Protein AF-A0A5S5CAS0-F1 (afdb_monomer_lite)

InterPro domains:
  IPR012440 Helical membrane plugin domain [PF07849] (99-134)

Structure (mmCIF, N/CA/C/O backbone):
data_AF-A0A5S5CAS0-F1
#
_entry.id   AF-A0A5S5CAS0-F1
#
loop_
_atom_site.group_PDB
_atom_site.id
_atom_site.type_symbol
_atom_site.label_atom_id
_atom_site.label_alt_id
_atom_site.label_comp_id
_atom_site.label_asym_id
_atom_site.label_entity_id
_atom_site.label_seq_id
_atom_site.pdbx_PDB_ins_code
_atom_site.Cartn_x
_atom_site.Cartn_y
_atom_site.Cartn_z
_atom_site.occupancy
_atom_site.B_iso_or_equiv
_atom_site.auth_seq_id
_atom_site.auth_comp_id
_atom_site.auth_asym_id
_atom_site.auth_atom_id
_atom_site.pdbx_PDB_model_num
ATOM 1 N N . MET A 1 1 ? -42.290 53.186 18.331 1.00 41.59 1 MET A N 1
ATOM 2 C CA . MET A 1 1 ? -41.674 52.342 17.288 1.00 41.59 1 MET A CA 1
ATOM 3 C C . MET A 1 1 ? -41.108 51.146 18.033 1.00 41.59 1 MET A C 1
ATOM 5 O O . MET A 1 1 ? -40.004 51.225 18.549 1.00 41.59 1 MET A O 1
ATOM 9 N N . SER A 1 2 ? -41.955 50.145 18.277 1.00 47.31 2 SER A N 1
ATOM 10 C CA . SER A 1 2 ? -41.742 49.141 19.326 1.00 47.31 2 SER A CA 1
ATOM 11 C C . SER A 1 2 ? -41.692 47.744 18.711 1.00 47.31 2 SER A C 1
ATOM 13 O O . SER A 1 2 ? -42.693 47.266 18.191 1.00 47.31 2 SER A O 1
ATOM 15 N N . THR A 1 3 ? -40.493 47.158 18.734 1.00 53.97 3 THR A N 1
ATOM 16 C CA . THR A 1 3 ? -40.186 45.721 18.886 1.00 53.97 3 THR A CA 1
ATOM 17 C C . THR A 1 3 ? -41.185 44.695 18.315 1.00 53.97 3 THR A C 1
ATOM 19 O O . THR A 1 3 ? -41.960 44.126 19.084 1.00 53.97 3 THR A O 1
ATOM 22 N N . PRO A 1 4 ? -41.114 44.358 17.012 1.00 50.78 4 PRO A N 1
ATOM 23 C CA . PRO A 1 4 ? -41.744 43.152 16.474 1.00 50.78 4 PRO A CA 1
ATOM 24 C C . PRO A 1 4 ? -40.846 41.892 16.536 1.00 50.78 4 PRO A C 1
ATOM 26 O O . PRO A 1 4 ? -41.363 40.782 16.481 1.00 50.78 4 PRO A O 1
ATOM 29 N N . GLU A 1 5 ? -39.522 42.017 16.705 1.00 48.53 5 GLU A N 1
ATOM 30 C CA . GLU A 1 5 ? -38.589 40.871 16.586 1.00 48.53 5 GLU A CA 1
ATOM 31 C C . GLU A 1 5 ? -38.553 39.921 17.803 1.00 48.53 5 GLU A C 1
ATOM 33 O O . GLU A 1 5 ? -38.302 38.723 17.656 1.00 48.53 5 GLU A O 1
ATOM 38 N N . ALA A 1 6 ? -38.837 40.410 19.015 1.00 50.81 6 ALA A N 1
ATOM 39 C CA . ALA A 1 6 ? -38.730 39.594 20.232 1.00 50.81 6 ALA A CA 1
ATOM 40 C C . ALA A 1 6 ? -39.901 38.605 20.422 1.00 50.81 6 ALA A C 1
ATOM 42 O O . ALA A 1 6 ? -39.723 37.560 21.044 1.00 50.81 6 ALA A O 1
ATOM 43 N N . VAL A 1 7 ? -41.082 38.901 19.866 1.00 51.47 7 VAL A N 1
ATOM 44 C CA . VAL A 1 7 ? -42.287 38.060 20.019 1.00 51.47 7 VAL A CA 1
ATOM 45 C C . VAL A 1 7 ? -42.278 36.895 19.019 1.00 51.47 7 VAL A C 1
ATOM 47 O O . VAL A 1 7 ? -42.555 35.759 19.394 1.00 51.47 7 VAL A O 1
ATOM 50 N N . GLN A 1 8 ? -41.822 37.136 17.783 1.00 49.22 8 GLN A N 1
ATOM 51 C CA . GLN A 1 8 ? -41.693 36.098 16.749 1.00 49.22 8 GLN A CA 1
ATOM 52 C C . GLN A 1 8 ? -40.675 35.008 17.112 1.00 49.22 8 GLN A C 1
ATOM 54 O O . GLN A 1 8 ? -40.885 33.835 16.817 1.00 49.22 8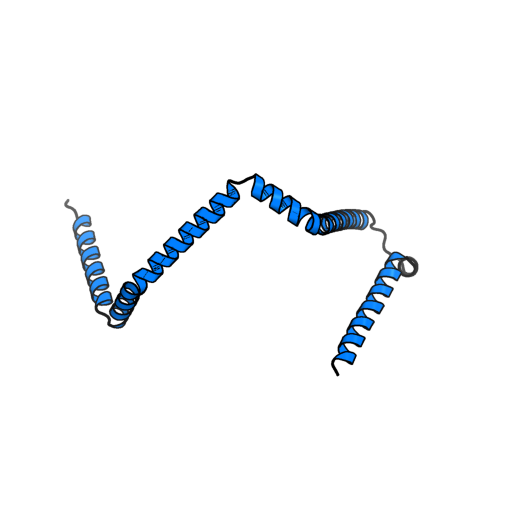 GLN A O 1
ATOM 59 N N . THR A 1 9 ? -39.591 35.361 17.804 1.00 52.03 9 THR A N 1
ATOM 60 C CA . THR A 1 9 ? -38.539 34.397 18.170 1.00 52.03 9 THR A CA 1
ATOM 61 C C . THR A 1 9 ? -38.987 33.441 19.292 1.00 52.03 9 THR A C 1
ATOM 63 O O . THR A 1 9 ? -38.601 32.268 19.302 1.00 52.03 9 THR A O 1
ATOM 66 N N . ALA A 1 10 ? -39.847 33.906 20.206 1.00 55.66 10 ALA A N 1
ATOM 67 C CA . ALA A 1 10 ? -40.402 33.105 21.301 1.00 55.66 10 ALA A CA 1
ATOM 68 C C . ALA A 1 10 ? -41.515 32.145 20.831 1.00 55.66 10 ALA A C 1
ATOM 70 O O . ALA A 1 10 ? -41.564 30.992 21.256 1.00 55.66 10 ALA A O 1
ATOM 71 N N . GLU A 1 11 ? -42.370 32.575 19.898 1.00 55.38 11 GLU A N 1
ATOM 72 C CA . GLU A 1 11 ? -43.421 31.719 19.324 1.00 55.38 11 GLU A CA 1
ATOM 73 C C . GLU A 1 11 ? -42.848 30.611 18.423 1.00 55.38 11 GLU A C 1
ATOM 75 O O . GLU A 1 11 ? -43.314 29.470 18.465 1.00 55.38 11 GLU A O 1
ATOM 80 N N . LEU A 1 12 ? -41.784 30.897 17.661 1.00 57.00 12 LEU A N 1
ATOM 81 C CA . LEU A 1 12 ? -41.098 29.905 16.821 1.00 57.00 12 LEU A CA 1
ATOM 82 C C . LEU A 1 12 ? -40.371 28.830 17.642 1.00 57.00 12 LEU A C 1
ATOM 84 O O . LEU A 1 12 ? -40.323 27.671 17.233 1.00 57.00 12 LEU A O 1
ATOM 88 N N . THR A 1 13 ? -39.811 29.189 18.799 1.00 60.66 13 THR A N 1
ATOM 89 C CA . THR A 1 13 ? -39.128 28.239 19.694 1.00 60.66 13 THR A CA 1
ATOM 90 C C . THR A 1 13 ? -40.115 27.370 20.467 1.00 60.66 13 THR A C 1
ATOM 92 O O . THR A 1 13 ? -39.915 26.157 20.526 1.00 60.66 13 THR A O 1
ATOM 95 N N . ALA A 1 14 ? -41.218 27.944 20.956 1.00 60.97 14 ALA A N 1
ATOM 96 C CA . ALA A 1 14 ? -42.297 27.191 21.595 1.00 60.97 14 ALA A CA 1
ATOM 97 C C . ALA A 1 14 ? -42.971 26.200 20.625 1.00 60.97 14 ALA A C 1
ATOM 99 O O . ALA A 1 14 ? -43.198 25.043 20.977 1.00 60.97 14 ALA A O 1
ATOM 100 N N . SER A 1 15 ? -43.214 26.613 19.375 1.00 61.19 15 SER A N 1
ATOM 101 C CA . SER A 1 15 ? -43.815 25.751 18.342 1.00 61.19 15 SER A CA 1
ATOM 102 C C . SER A 1 15 ? -42.905 24.580 17.958 1.00 61.19 15 SER A C 1
ATOM 104 O O . SER A 1 15 ? -43.364 23.457 17.775 1.00 61.19 15 SER A O 1
ATOM 106 N N . LYS A 1 16 ? -41.590 24.819 17.884 1.00 63.50 16 LYS A N 1
ATOM 107 C CA . LYS A 1 16 ? -40.596 23.786 17.563 1.00 63.50 16 LYS A CA 1
ATOM 108 C C . LYS A 1 16 ? -40.375 22.808 18.721 1.00 63.50 16 LYS A C 1
ATOM 110 O O . LYS A 1 16 ? -40.103 21.638 18.487 1.00 63.50 16 LYS A O 1
ATOM 115 N N . GLN A 1 17 ? -40.503 23.271 19.965 1.00 63.66 17 GLN A N 1
ATOM 116 C CA . GLN A 1 17 ? -40.477 22.412 21.152 1.00 63.66 17 GLN A CA 1
ATOM 117 C C . GLN A 1 17 ? -41.716 21.516 21.230 1.00 63.66 17 GLN A C 1
ATOM 119 O O . GLN A 1 17 ? -41.568 20.334 21.519 1.00 63.66 17 GLN A O 1
ATOM 124 N N . LEU A 1 18 ? -42.906 22.040 20.921 1.00 65.69 18 LEU A N 1
ATOM 125 C CA . LEU A 1 18 ? -44.136 21.244 20.828 1.00 65.69 18 LEU A CA 1
ATOM 126 C C . LEU A 1 18 ? -44.036 20.159 19.745 1.00 65.69 18 LEU A C 1
ATOM 128 O O . LEU A 1 18 ? -44.360 19.013 20.020 1.00 65.69 18 LEU A O 1
ATOM 132 N N . ASP A 1 19 ? -43.483 20.482 18.573 1.00 72.69 19 ASP A N 1
ATOM 133 C CA . ASP A 1 19 ? -43.260 19.510 17.490 1.00 72.69 19 ASP A CA 1
ATOM 134 C C . ASP A 1 19 ? -42.238 18.417 17.873 1.00 72.69 19 ASP A C 1
ATOM 136 O O . ASP A 1 19 ? -42.431 17.237 17.587 1.00 72.69 19 ASP A O 1
ATOM 140 N N . ILE A 1 20 ? -41.172 18.767 18.607 1.00 72.94 20 ILE A N 1
ATOM 141 C CA . ILE A 1 20 ? -40.242 17.770 19.165 1.00 72.94 20 ILE A CA 1
ATOM 142 C C . ILE A 1 20 ? -40.955 16.882 20.193 1.00 72.94 20 ILE A C 1
ATOM 144 O O . ILE A 1 20 ? -40.770 15.669 20.168 1.00 72.94 20 ILE A O 1
ATOM 148 N N . LEU A 1 21 ? -41.785 17.447 21.073 1.00 71.38 21 LEU A N 1
ATOM 149 C CA . LEU A 1 21 ? -42.557 16.670 22.048 1.00 71.38 21 LEU A CA 1
ATOM 150 C C . LEU A 1 21 ? -43.568 15.738 21.359 1.00 71.38 21 LEU A C 1
ATOM 152 O O . LEU A 1 21 ? -43.663 14.575 21.742 1.00 71.38 21 LEU A O 1
ATOM 156 N N . ASP A 1 22 ? -44.237 16.191 20.299 1.00 74.88 22 ASP A N 1
ATOM 157 C CA . ASP A 1 22 ? -45.136 15.361 19.486 1.00 74.88 22 ASP A CA 1
ATOM 158 C C . ASP A 1 22 ? -44.380 14.235 18.764 1.00 74.88 22 ASP A C 1
ATOM 160 O O . ASP A 1 22 ? -44.880 13.116 18.636 1.00 74.88 22 ASP A O 1
ATOM 164 N N . GLN A 1 23 ? -43.139 14.482 18.334 1.00 66.12 23 GLN A N 1
ATOM 165 C CA . GLN A 1 23 ? -42.266 13.446 17.779 1.00 66.12 23 GLN A CA 1
ATOM 166 C C . GLN A 1 23 ? -41.788 12.449 18.840 1.00 66.12 23 GLN A C 1
ATOM 168 O O . GLN A 1 23 ? -41.689 11.265 18.532 1.00 66.12 23 GLN A O 1
ATOM 173 N N . LEU A 1 24 ? -41.560 12.881 20.083 1.00 72.69 24 LEU A N 1
ATOM 174 C CA . LEU A 1 24 ? -41.231 12.002 21.212 1.00 72.69 24 LEU A CA 1
ATOM 175 C C . LEU A 1 24 ? -42.421 11.141 21.678 1.00 72.69 24 LEU A C 1
ATOM 177 O O . LEU A 1 24 ? -42.216 10.101 22.300 1.00 72.69 24 LEU A O 1
ATOM 181 N N . ILE A 1 25 ? -43.662 11.539 21.375 1.00 77.06 25 ILE A N 1
ATOM 182 C CA . ILE A 1 25 ? -44.874 10.753 21.669 1.00 77.06 25 ILE A CA 1
ATOM 183 C C . ILE A 1 25 ? -45.066 9.602 20.666 1.00 77.06 25 ILE A C 1
ATOM 185 O O . ILE A 1 25 ? -45.761 8.632 20.973 1.00 77.06 25 ILE A O 1
ATOM 189 N N . LYS A 1 26 ? -44.424 9.660 19.491 1.00 83.69 26 LYS A N 1
ATOM 190 C CA . LYS A 1 26 ? -44.509 8.586 18.495 1.00 83.69 26 LYS A CA 1
ATOM 191 C C . LYS A 1 26 ? -43.930 7.278 19.059 1.00 83.69 26 LYS A C 1
ATOM 193 O O . LYS A 1 26 ? -42.820 7.295 19.602 1.00 83.69 26 LYS A O 1
ATOM 198 N N . PRO A 1 27 ? -44.642 6.146 18.927 1.00 79.25 27 PRO A N 1
ATOM 199 C CA . PRO A 1 27 ? -44.243 4.879 19.538 1.00 79.25 27 PRO A CA 1
ATOM 200 C C . PRO A 1 27 ? -42.867 4.394 19.061 1.00 79.25 27 PRO A C 1
ATOM 202 O O . PRO A 1 27 ? -42.104 3.851 19.852 1.00 79.25 27 PRO A O 1
ATOM 205 N N . GLU A 1 28 ? -42.491 4.686 17.816 1.00 79.12 28 GLU A N 1
ATOM 206 C CA . GLU A 1 28 ? -41.188 4.326 17.245 1.00 79.12 28 GLU A CA 1
ATOM 207 C C . GLU A 1 28 ? -40.028 5.101 17.897 1.00 79.12 28 GLU A C 1
ATOM 209 O O . GLU A 1 28 ? -38.913 4.590 18.046 1.00 79.12 28 GLU A O 1
ATOM 214 N N . VAL A 1 29 ? -40.282 6.349 18.304 1.00 81.50 29 VAL A N 1
ATOM 215 C CA . VAL A 1 29 ? -39.287 7.207 18.962 1.00 81.50 29 VAL A CA 1
ATOM 216 C C . VAL A 1 29 ? -39.146 6.827 20.434 1.00 81.50 29 VAL A C 1
ATOM 218 O O . VAL A 1 29 ? -38.029 6.813 20.947 1.00 81.50 29 VAL A O 1
ATOM 221 N N . GLN A 1 30 ? -40.237 6.437 21.098 1.00 78.75 30 GLN A N 1
ATOM 222 C CA . GLN A 1 30 ? -40.189 5.888 22.457 1.00 78.75 30 GLN A CA 1
ATOM 223 C C . GLN A 1 30 ? -39.447 4.554 22.508 1.00 78.75 30 GLN A C 1
ATOM 225 O O . GLN A 1 30 ? -38.610 4.364 23.385 1.00 78.75 30 GLN A O 1
ATOM 230 N N . GLU A 1 31 ? -39.692 3.659 21.549 1.00 83.75 31 GLU A N 1
ATOM 231 C CA . GLU A 1 31 ? -38.957 2.397 21.434 1.00 83.75 31 GLU A CA 1
ATOM 232 C C . GLU A 1 31 ? -37.462 2.652 21.205 1.00 83.75 31 GLU A C 1
ATOM 234 O O . GLU A 1 31 ? -36.624 2.105 21.919 1.00 83.75 31 GLU A O 1
ATOM 239 N N . SER A 1 32 ? -37.118 3.568 20.294 1.00 85.56 32 SER A N 1
ATOM 240 C CA . SER A 1 32 ? -35.725 3.956 20.044 1.00 85.56 32 SER A CA 1
ATOM 241 C C . SER A 1 32 ? -35.056 4.568 21.278 1.00 85.56 32 SER A C 1
ATOM 243 O O . SER A 1 32 ? -33.894 4.273 21.541 1.00 85.56 32 SER A O 1
ATOM 245 N N . LEU A 1 33 ? -35.772 5.390 22.055 1.00 81.19 33 LEU A N 1
ATOM 246 C CA . LEU A 1 33 ? -35.277 5.964 23.310 1.00 81.19 33 LEU A CA 1
ATOM 247 C C . LEU A 1 33 ? -35.095 4.909 24.401 1.00 81.19 33 LEU A C 1
ATOM 249 O O . LEU A 1 33 ? -34.075 4.935 25.085 1.00 81.19 33 LEU A O 1
ATOM 253 N N . THR A 1 34 ? -36.031 3.970 24.540 1.00 84.69 34 THR A N 1
ATOM 254 C CA . THR A 1 34 ? -35.904 2.838 25.465 1.00 84.69 34 THR A CA 1
ATOM 255 C C . THR A 1 34 ? -34.691 1.990 25.103 1.00 84.69 34 THR A C 1
ATOM 257 O O . THR A 1 34 ? -33.840 1.757 25.957 1.00 84.69 34 THR A O 1
ATOM 260 N N . VAL A 1 35 ? -34.529 1.632 23.825 1.00 88.50 35 VAL A N 1
ATOM 261 C CA . VAL A 1 35 ? -33.350 0.904 23.333 1.00 88.50 35 VAL A CA 1
ATOM 262 C C . VAL A 1 35 ? -32.068 1.698 23.587 1.00 88.50 35 VAL A C 1
ATOM 264 O O . VAL A 1 35 ? -31.059 1.115 23.985 1.00 88.50 35 VAL A O 1
ATOM 267 N N . LEU A 1 36 ? -32.078 3.021 23.392 1.00 84.38 36 LEU A N 1
ATOM 268 C CA . LEU A 1 36 ? -30.916 3.869 23.662 1.00 84.38 36 LEU A CA 1
ATOM 269 C C . LEU A 1 36 ? -30.533 3.832 25.141 1.00 84.38 36 LEU A C 1
ATOM 271 O O . LEU A 1 36 ? -29.358 3.660 25.452 1.00 84.38 36 LEU A O 1
ATOM 275 N N . VAL A 1 37 ? -31.518 3.959 26.035 1.00 89.62 37 VAL A N 1
ATOM 276 C CA . VAL A 1 37 ? -31.336 3.923 27.492 1.00 89.62 37 VAL A CA 1
ATOM 277 C C . VAL A 1 37 ? -30.834 2.554 27.949 1.00 89.62 37 VAL A C 1
ATOM 279 O O . VAL A 1 37 ? -29.884 2.484 28.727 1.00 89.62 37 VAL A O 1
ATOM 282 N N . GLU A 1 38 ? -31.396 1.469 27.420 1.00 90.19 38 GLU A N 1
ATOM 283 C CA . GLU A 1 38 ? -30.952 0.100 27.703 1.00 90.19 38 GLU A CA 1
ATOM 284 C C . GLU A 1 38 ? -29.525 -0.171 27.203 1.00 90.19 38 GLU A C 1
ATOM 286 O O . GLU A 1 38 ? -28.773 -0.905 27.842 1.00 90.19 38 GLU A O 1
ATOM 291 N N . ASN A 1 39 ? -29.120 0.448 26.087 1.00 90.00 39 ASN A N 1
ATOM 292 C CA . ASN A 1 39 ? -27.781 0.298 25.509 1.00 90.00 39 ASN A CA 1
ATOM 293 C C . ASN A 1 39 ? -26.766 1.354 25.983 1.00 90.00 39 ASN A C 1
ATOM 295 O O . ASN A 1 39 ? -25.597 1.273 25.593 1.00 90.00 39 ASN A O 1
ATOM 299 N N . LEU A 1 40 ? -27.146 2.297 26.857 1.00 92.69 40 LEU A N 1
ATOM 300 C CA . LEU A 1 40 ? -26.220 3.266 27.463 1.00 92.69 40 LEU A CA 1
ATOM 301 C C . LEU A 1 40 ? -24.966 2.613 28.071 1.00 92.69 40 LEU A C 1
ATOM 303 O O . LEU A 1 40 ? -23.873 3.133 27.824 1.00 92.69 40 LEU A O 1
ATOM 307 N N . PRO A 1 41 ? -25.054 1.475 28.797 1.00 90.88 41 PRO A N 1
ATOM 308 C CA . PRO A 1 41 ? -23.864 0.806 29.321 1.00 90.88 41 PRO A CA 1
ATOM 309 C C . PRO A 1 41 ? -22.870 0.426 28.215 1.00 90.88 41 PRO A C 1
ATOM 311 O O . PRO A 1 41 ? -21.667 0.623 28.359 1.00 90.88 41 PRO A O 1
ATOM 314 N N . LYS A 1 42 ? -23.372 -0.026 27.062 1.00 89.81 42 LYS A N 1
ATOM 315 C CA . LYS A 1 42 ? -22.559 -0.440 25.912 1.00 89.81 42 LYS A CA 1
ATOM 316 C C . LYS A 1 42 ? -21.866 0.745 25.238 1.00 89.81 42 LYS A C 1
ATOM 318 O O . LYS A 1 42 ? -20.726 0.632 24.790 1.00 89.81 42 LYS A O 1
ATOM 323 N N . LEU A 1 43 ? -22.532 1.901 25.191 1.00 88.75 43 LEU A N 1
ATOM 324 C CA . LEU A 1 43 ? -21.918 3.150 24.733 1.00 88.75 43 LEU A CA 1
ATOM 325 C C . LEU A 1 43 ? -20.786 3.584 25.679 1.00 88.75 43 LEU A C 1
ATOM 327 O O . LEU A 1 43 ? -19.709 3.950 25.211 1.00 88.75 43 LEU A O 1
ATOM 331 N N . ALA A 1 44 ? -20.990 3.481 26.997 1.00 87.69 44 ALA A N 1
ATOM 332 C CA . ALA A 1 44 ? -19.960 3.786 27.993 1.00 87.69 44 ALA A CA 1
ATOM 333 C C . ALA A 1 44 ? -18.744 2.842 27.889 1.00 87.69 44 ALA A C 1
ATOM 335 O O . ALA A 1 44 ? -17.595 3.284 27.981 1.00 87.69 44 ALA A O 1
ATOM 336 N N . GLU A 1 45 ? -18.975 1.554 27.624 1.00 92.44 45 GLU A N 1
ATOM 337 C CA . GLU A 1 45 ? -17.913 0.580 27.354 1.00 92.44 45 GLU A CA 1
ATOM 338 C C . GLU A 1 45 ? -17.125 0.913 26.082 1.00 92.44 45 GLU A C 1
ATOM 340 O O . GLU A 1 45 ? -15.895 0.850 26.094 1.00 92.44 45 GLU A O 1
ATOM 345 N N . MET A 1 46 ? -17.798 1.318 25.000 1.00 92.12 46 MET A N 1
ATOM 346 C CA . MET A 1 46 ? -17.123 1.729 23.763 1.00 92.12 46 MET A CA 1
ATOM 347 C C . MET A 1 46 ? -16.254 2.967 23.967 1.00 92.12 46 MET A C 1
ATOM 349 O O . MET A 1 46 ? -15.112 2.977 23.515 1.00 92.12 46 MET A O 1
ATOM 353 N N . VAL A 1 47 ? -16.739 3.977 24.693 1.00 92.19 47 VAL A N 1
ATOM 354 C CA . VAL A 1 47 ? -15.923 5.152 25.038 1.00 92.19 47 VAL A CA 1
ATOM 355 C C . VAL A 1 47 ? -14.708 4.730 25.862 1.00 92.19 47 VAL A C 1
ATOM 357 O O . VAL A 1 47 ? -13.592 5.140 25.560 1.00 92.19 47 VAL A O 1
ATOM 360 N N . THR A 1 48 ? -14.889 3.827 26.828 1.00 90.81 48 THR A N 1
ATOM 361 C CA . THR A 1 48 ? -13.783 3.274 27.624 1.00 90.81 48 THR A CA 1
ATOM 362 C C . THR A 1 48 ? -12.768 2.525 26.753 1.00 90.81 48 THR A C 1
ATOM 364 O O . THR A 1 48 ? -11.560 2.650 26.952 1.00 90.81 48 THR A O 1
ATOM 367 N N . MET A 1 49 ? -13.231 1.752 25.768 1.00 93.38 49 MET A N 1
ATOM 368 C CA . MET A 1 49 ? -12.366 1.065 24.807 1.00 93.38 49 MET A CA 1
ATOM 369 C C . MET A 1 49 ? -11.606 2.059 23.925 1.00 93.38 49 MET A C 1
ATOM 371 O O . MET A 1 49 ? -10.412 1.878 23.706 1.00 93.38 49 MET A O 1
ATOM 375 N N . MET A 1 50 ? -12.264 3.124 23.464 1.00 92.44 50 MET A N 1
ATOM 376 C CA . MET A 1 50 ? -11.621 4.191 22.698 1.00 92.44 50 MET A CA 1
ATOM 377 C C . MET A 1 50 ? -10.551 4.910 23.521 1.00 92.44 50 MET A C 1
ATOM 379 O O . MET A 1 50 ? -9.464 5.149 23.004 1.00 92.44 50 MET A O 1
ATOM 383 N N . THR A 1 51 ? -10.808 5.194 24.801 1.00 91.25 51 THR A N 1
ATOM 384 C CA . THR A 1 51 ? -9.801 5.763 25.708 1.00 91.25 51 THR A CA 1
ATOM 385 C C . THR A 1 51 ? -8.610 4.823 25.865 1.00 91.25 51 THR A C 1
ATOM 387 O O . THR A 1 51 ? -7.479 5.251 25.687 1.00 91.25 51 THR A O 1
ATOM 390 N N . LYS A 1 52 ? -8.838 3.521 26.077 1.00 91.12 52 LYS A N 1
ATOM 391 C CA . LYS A 1 52 ? -7.745 2.535 26.148 1.00 91.12 52 LYS A CA 1
ATOM 392 C C . LYS A 1 52 ? -6.948 2.440 24.847 1.00 91.12 52 LYS A C 1
ATOM 394 O O . LYS A 1 52 ? -5.734 2.285 24.892 1.00 91.12 52 LYS A O 1
ATOM 399 N N . ALA A 1 53 ? -7.613 2.520 23.695 1.00 90.94 53 ALA A N 1
ATOM 400 C CA . ALA A 1 53 ? -6.945 2.530 22.397 1.00 90.94 53 ALA A CA 1
ATOM 401 C C . ALA A 1 53 ? -6.106 3.802 22.204 1.00 90.94 53 ALA A C 1
ATOM 403 O O . ALA A 1 53 ? -4.998 3.723 21.677 1.00 90.94 53 ALA A O 1
ATOM 404 N N . TYR A 1 54 ? -6.605 4.952 22.667 1.00 92.25 54 TYR A N 1
ATOM 405 C CA . TYR A 1 54 ? -5.853 6.203 22.697 1.00 92.25 54 TYR A CA 1
ATOM 406 C C . TYR A 1 54 ? -4.636 6.097 23.616 1.00 92.25 54 TYR A C 1
ATOM 408 O O . TYR A 1 54 ? -3.533 6.392 23.176 1.00 92.25 54 TYR A O 1
ATOM 416 N N . ASP A 1 55 ? -4.805 5.611 24.846 1.00 88.06 55 ASP A N 1
ATOM 417 C CA . ASP A 1 55 ? -3.708 5.439 25.802 1.00 88.06 55 ASP A CA 1
ATOM 418 C C . ASP A 1 55 ? -2.655 4.462 25.270 1.00 88.06 55 ASP A C 1
ATOM 420 O O . ASP A 1 55 ? -1.459 4.704 25.398 1.00 88.06 55 ASP A O 1
ATOM 424 N N . PHE A 1 56 ? -3.086 3.387 24.607 1.00 88.44 56 PHE A N 1
ATOM 425 C CA . PHE A 1 56 ? -2.196 2.443 23.941 1.00 88.44 56 PHE A CA 1
ATOM 426 C C . PHE A 1 56 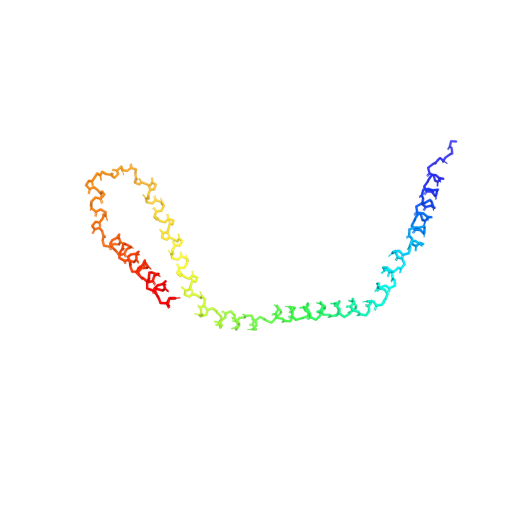? -1.421 3.103 22.794 1.00 88.44 56 PHE A C 1
ATOM 428 O O . PHE A 1 56 ? -0.193 3.033 22.767 1.00 88.44 56 PHE A O 1
ATOM 435 N N . ALA A 1 57 ? -2.110 3.794 21.881 1.00 86.56 57 ALA A N 1
ATOM 436 C CA . ALA A 1 57 ? -1.474 4.511 20.779 1.00 86.56 57 ALA A CA 1
ATOM 437 C C . ALA A 1 57 ? -0.509 5.592 21.288 1.00 86.56 57 ALA A C 1
ATOM 439 O O . ALA A 1 57 ? 0.601 5.708 20.777 1.00 86.56 57 ALA A O 1
ATOM 440 N N . GLN A 1 58 ? -0.900 6.329 22.329 1.00 86.94 58 GLN A N 1
ATOM 441 C CA . GLN A 1 58 ? -0.065 7.320 22.993 1.00 86.94 58 GLN A CA 1
ATOM 442 C C . GLN A 1 58 ? 1.162 6.661 23.622 1.00 86.94 58 GLN A C 1
ATOM 444 O O . GLN A 1 58 ? 2.264 7.150 23.409 1.00 86.94 58 GLN A O 1
ATOM 449 N N . SER A 1 59 ? 0.991 5.541 24.335 1.00 83.00 59 SER A N 1
ATOM 450 C CA . SER A 1 59 ? 2.091 4.831 24.996 1.00 83.00 59 SER A CA 1
ATOM 451 C C . SER A 1 59 ? 3.141 4.347 23.999 1.00 83.00 59 SER A C 1
ATOM 453 O O . SER A 1 59 ? 4.327 4.551 24.233 1.00 83.00 59 SER A O 1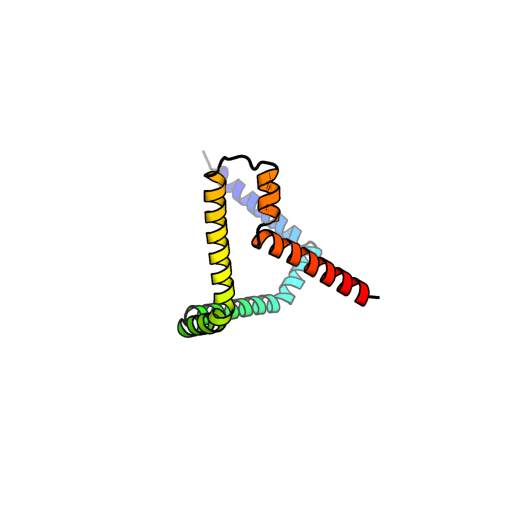
ATOM 455 N N . ILE A 1 60 ? 2.708 3.811 22.851 1.00 84.12 60 ILE A N 1
ATOM 456 C CA . ILE A 1 60 ? 3.605 3.415 21.763 1.00 84.12 60 ILE A CA 1
ATOM 457 C C . ILE A 1 60 ? 4.259 4.646 21.138 1.00 84.12 60 ILE A C 1
ATOM 459 O O . ILE A 1 60 ? 5.469 4.665 20.965 1.00 84.12 60 ILE A O 1
ATOM 463 N N . ALA A 1 61 ? 3.485 5.686 20.819 1.00 81.69 61 ALA A N 1
ATOM 464 C CA . ALA A 1 61 ? 3.998 6.888 20.162 1.00 81.69 61 ALA A CA 1
ATOM 465 C C . ALA A 1 61 ? 5.052 7.630 21.001 1.00 81.69 61 ALA A C 1
ATOM 467 O O . ALA A 1 61 ? 5.969 8.238 20.450 1.00 81.69 61 ALA A O 1
ATOM 468 N N . THR A 1 62 ? 4.919 7.608 22.329 1.00 81.38 62 THR A N 1
ATOM 469 C CA . THR A 1 62 ? 5.884 8.236 23.241 1.00 81.38 62 THR A CA 1
ATOM 470 C C . THR A 1 62 ? 7.103 7.373 23.534 1.00 81.38 62 THR A C 1
ATOM 472 O O . THR A 1 62 ? 8.107 7.901 24.012 1.00 81.38 62 THR A O 1
ATOM 475 N N . ASP A 1 63 ? 7.038 6.075 23.249 1.00 83.00 63 ASP A N 1
ATOM 476 C CA . ASP A 1 63 ? 8.145 5.152 23.454 1.00 83.00 63 ASP A CA 1
ATOM 477 C C . ASP A 1 63 ? 8.970 5.018 22.168 1.00 83.00 63 ASP A C 1
ATOM 479 O O . ASP A 1 63 ? 8.737 4.159 21.315 1.00 83.00 63 ASP A O 1
ATOM 483 N N . GLN A 1 64 ? 9.952 5.912 22.025 1.00 78.00 64 GLN A N 1
ATOM 484 C CA . GLN A 1 64 ? 10.856 5.909 20.871 1.00 78.00 64 GLN A CA 1
ATOM 485 C C . GLN A 1 64 ? 11.653 4.603 20.758 1.00 78.00 64 GLN A C 1
ATOM 487 O O . GLN A 1 64 ? 11.936 4.172 19.647 1.00 78.00 64 GLN A O 1
ATOM 492 N N . VAL A 1 65 ? 11.953 3.937 21.880 1.00 82.50 65 VAL A N 1
ATOM 493 C CA . VAL A 1 65 ? 12.711 2.677 21.878 1.00 82.50 65 VAL A CA 1
ATOM 494 C C . VAL A 1 65 ? 11.871 1.557 21.271 1.00 82.50 65 VAL A C 1
ATOM 496 O O . VAL A 1 65 ? 12.357 0.830 20.411 1.00 82.50 65 VAL A O 1
ATOM 499 N N . LEU A 1 66 ? 10.589 1.457 21.639 1.00 81.50 66 LEU A N 1
ATOM 500 C CA . LEU A 1 66 ? 9.686 0.469 21.041 1.00 81.50 66 LEU A CA 1
ATOM 501 C C . LEU A 1 66 ? 9.498 0.687 19.533 1.00 81.50 66 LEU A C 1
ATOM 503 O O . LEU A 1 66 ? 9.453 -0.282 18.774 1.00 81.50 66 LEU A O 1
ATOM 507 N N . ILE A 1 67 ? 9.369 1.943 19.094 1.00 81.12 67 ILE A N 1
ATOM 508 C CA . ILE A 1 67 ? 9.226 2.285 17.672 1.00 81.12 67 ILE A CA 1
ATOM 509 C C . ILE A 1 67 ? 10.493 1.913 16.900 1.00 81.12 67 ILE A C 1
ATOM 511 O O . ILE A 1 67 ? 10.394 1.279 15.849 1.00 81.12 67 ILE A O 1
ATOM 515 N N . ASP A 1 68 ? 11.665 2.266 17.420 1.00 80.19 68 ASP A N 1
ATOM 516 C CA . ASP A 1 68 ? 12.945 1.975 16.779 1.00 80.19 68 ASP A CA 1
ATOM 517 C C . ASP A 1 68 ? 13.224 0.464 16.725 1.00 80.19 68 ASP A C 1
ATOM 519 O O . ASP A 1 68 ? 13.628 -0.038 15.675 1.00 80.19 68 ASP A O 1
ATOM 523 N N . ASP A 1 69 ? 12.904 -0.290 17.782 1.00 78.31 69 ASP A N 1
ATOM 524 C CA . ASP A 1 69 ? 13.026 -1.755 17.805 1.00 78.31 69 ASP A CA 1
ATOM 525 C C . ASP A 1 69 ? 12.043 -2.432 16.831 1.00 78.31 69 ASP A C 1
ATOM 527 O O . ASP A 1 69 ? 12.399 -3.383 16.127 1.00 78.31 69 ASP A O 1
ATOM 531 N N . MET A 1 70 ? 10.808 -1.924 16.723 1.00 78.75 70 MET A N 1
ATOM 532 C CA . MET A 1 70 ? 9.822 -2.403 15.745 1.00 78.75 70 MET A CA 1
ATOM 533 C C . MET A 1 70 ? 10.249 -2.086 14.306 1.00 78.75 70 MET A C 1
ATOM 535 O O . MET A 1 70 ? 10.126 -2.939 13.423 1.00 78.75 70 MET A O 1
ATOM 539 N N . MET A 1 71 ? 10.758 -0.877 14.054 1.00 78.75 71 MET A N 1
ATOM 540 C CA . MET A 1 71 ? 11.271 -0.473 12.745 1.00 78.75 71 MET A CA 1
ATOM 541 C C . MET A 1 71 ? 12.543 -1.226 12.376 1.00 78.75 71 MET A C 1
ATOM 543 O O . MET A 1 71 ? 12.704 -1.558 11.209 1.00 78.75 71 MET A O 1
ATOM 547 N N . GLY A 1 72 ? 13.416 -1.544 13.331 1.00 75.88 72 GLY A N 1
ATOM 548 C CA . GLY A 1 72 ? 14.578 -2.401 13.110 1.00 75.88 72 GLY A CA 1
ATOM 549 C C . GLY A 1 72 ? 14.162 -3.829 12.757 1.00 75.88 72 GLY A C 1
ATOM 550 O O . GLY A 1 72 ? 14.549 -4.349 11.711 1.00 75.88 72 GLY A O 1
ATOM 551 N N . GLY A 1 73 ? 13.288 -4.433 13.570 1.00 78.56 73 GLY A N 1
ATOM 552 C CA . GLY A 1 73 ? 12.843 -5.819 13.397 1.00 78.56 73 GLY A CA 1
ATOM 553 C C . GLY A 1 73 ? 12.001 -6.066 12.139 1.00 78.56 73 GLY A C 1
ATOM 554 O O . GLY A 1 73 ? 12.159 -7.090 11.476 1.00 78.56 73 GLY A O 1
ATOM 555 N N . LEU A 1 74 ? 11.122 -5.129 11.762 1.00 75.44 74 LEU A N 1
ATOM 556 C CA . LEU A 1 74 ? 10.386 -5.196 10.490 1.00 75.44 74 LEU A CA 1
ATOM 557 C C . LEU A 1 74 ? 11.210 -4.659 9.316 1.00 75.44 74 LEU A C 1
ATOM 559 O O . LEU A 1 74 ? 11.066 -5.129 8.184 1.00 75.44 74 LEU A O 1
ATOM 563 N N . GLY A 1 75 ? 12.084 -3.691 9.580 1.00 70.62 75 GLY A N 1
ATOM 564 C CA . GLY A 1 75 ? 12.955 -3.062 8.600 1.00 70.62 75 GLY A CA 1
ATOM 565 C C . GLY A 1 75 ? 13.848 -4.077 7.914 1.00 70.62 75 GLY A C 1
ATOM 566 O O . GLY A 1 75 ? 13.889 -4.078 6.692 1.00 70.62 75 GLY A O 1
ATOM 567 N N . GLU A 1 76 ? 14.483 -5.004 8.628 1.00 72.62 76 GLU A N 1
ATOM 568 C CA . GLU A 1 76 ? 15.351 -6.015 7.997 1.00 72.62 76 GLU A CA 1
ATOM 569 C C . GLU A 1 76 ? 14.621 -6.886 6.957 1.00 72.62 76 GLU A C 1
ATOM 571 O O . GLU A 1 76 ? 15.188 -7.239 5.921 1.00 72.62 76 GLU A O 1
ATOM 576 N N . MET A 1 77 ? 13.331 -7.162 7.166 1.00 75.38 77 MET A N 1
ATOM 577 C CA . MET A 1 77 ? 12.515 -7.963 6.247 1.00 75.38 77 MET A CA 1
ATOM 578 C C . MET A 1 77 ? 11.939 -7.146 5.080 1.00 75.38 77 MET A C 1
ATOM 580 O O . MET A 1 77 ? 11.763 -7.672 3.979 1.00 75.38 77 MET A O 1
ATOM 584 N N . VAL A 1 78 ? 11.640 -5.861 5.296 1.00 77.69 78 VAL A N 1
ATOM 585 C CA . VAL A 1 78 ? 10.950 -4.999 4.317 1.00 77.69 78 VAL A CA 1
ATOM 586 C C . VAL A 1 78 ? 11.919 -4.124 3.509 1.00 77.69 78 VAL A C 1
ATOM 588 O O . VAL A 1 78 ? 11.657 -3.842 2.338 1.00 77.69 78 VAL A O 1
ATOM 591 N N . THR A 1 79 ? 13.079 -3.770 4.070 1.00 79.56 79 THR A N 1
ATOM 592 C CA . THR A 1 79 ? 14.172 -3.041 3.397 1.00 79.56 79 THR A CA 1
ATOM 593 C C . THR A 1 79 ? 14.530 -3.625 2.029 1.00 79.56 79 THR A C 1
ATOM 595 O O . THR A 1 79 ? 14.519 -2.863 1.063 1.00 79.56 79 THR A O 1
ATOM 598 N N . PRO A 1 80 ? 14.734 -4.949 1.845 1.00 80.56 80 PRO A N 1
ATOM 599 C CA . PRO A 1 80 ? 15.069 -5.482 0.522 1.00 80.56 80 PRO A CA 1
ATOM 600 C C . PRO A 1 80 ? 13.956 -5.291 -0.520 1.00 80.56 80 PRO A C 1
ATOM 602 O O . PRO A 1 80 ? 14.243 -5.240 -1.717 1.00 80.56 80 PRO A O 1
ATOM 605 N N . VAL A 1 81 ? 12.689 -5.188 -0.108 1.00 86.19 81 VAL A N 1
ATOM 606 C CA . VAL A 1 81 ? 11.563 -4.901 -1.014 1.00 86.19 81 VAL A CA 1
ATOM 607 C C . VAL A 1 81 ? 11.529 -3.415 -1.359 1.00 86.19 81 VAL A C 1
ATOM 609 O O . VAL A 1 81 ? 11.385 -3.063 -2.530 1.00 86.19 81 VAL A O 1
ATOM 612 N N . VAL A 1 82 ? 11.717 -2.550 -0.360 1.00 83.06 82 VAL A N 1
ATOM 613 C CA . VAL A 1 82 ? 11.760 -1.091 -0.532 1.00 83.06 82 VAL A CA 1
ATOM 614 C C . VAL A 1 82 ? 12.925 -0.679 -1.430 1.00 83.06 82 VAL A C 1
ATOM 616 O O . VAL A 1 82 ? 12.732 0.105 -2.358 1.00 83.06 82 VAL A O 1
ATOM 619 N N . ASP A 1 83 ? 14.112 -1.243 -1.223 1.00 83.25 83 ASP A N 1
ATOM 620 C CA . ASP A 1 83 ? 15.297 -0.931 -2.022 1.00 83.25 83 ASP A CA 1
ATOM 621 C C . ASP A 1 83 ? 15.159 -1.422 -3.465 1.00 83.25 83 ASP A C 1
ATOM 623 O O . ASP A 1 83 ? 15.479 -0.690 -4.405 1.00 83.25 83 ASP A O 1
ATOM 627 N N . LYS A 1 84 ? 14.589 -2.618 -3.673 1.00 84.56 84 LYS A N 1
ATOM 628 C CA . LYS A 1 84 ? 14.238 -3.096 -5.020 1.00 84.56 84 LYS A CA 1
ATOM 629 C C . LYS A 1 84 ? 13.224 -2.177 -5.699 1.00 84.56 84 LYS A C 1
ATOM 631 O O . LYS A 1 84 ? 13.398 -1.861 -6.873 1.00 84.56 84 LYS A O 1
ATOM 636 N N . ALA A 1 85 ? 12.192 -1.726 -4.985 1.00 84.19 85 ALA A N 1
ATOM 637 C CA . ALA A 1 85 ? 11.184 -0.820 -5.532 1.00 84.19 85 ALA A CA 1
ATOM 638 C C . ALA A 1 85 ? 11.787 0.539 -5.925 1.00 84.19 85 ALA A C 1
ATOM 640 O O . ALA A 1 85 ? 11.523 1.027 -7.024 1.00 84.19 85 ALA A O 1
ATOM 641 N N . LYS A 1 86 ? 12.658 1.111 -5.082 1.00 85.56 86 LYS A N 1
ATOM 642 C CA . LYS A 1 86 ? 13.415 2.332 -5.401 1.00 85.56 86 LYS A CA 1
ATOM 643 C C . LYS A 1 86 ? 14.300 2.143 -6.637 1.00 85.56 86 LYS A C 1
ATOM 645 O O . LYS A 1 86 ? 14.298 3.001 -7.515 1.00 85.56 86 LYS A O 1
ATOM 650 N N . GLY A 1 87 ? 15.002 1.013 -6.739 1.00 87.38 87 GLY A N 1
ATOM 651 C CA . GLY A 1 87 ? 15.826 0.680 -7.904 1.00 87.38 87 GLY A CA 1
ATOM 652 C C . GLY A 1 87 ? 15.018 0.559 -9.201 1.00 87.38 87 GLY A C 1
ATOM 653 O O . GLY A 1 87 ? 15.432 1.085 -10.230 1.00 87.38 87 GLY A O 1
ATOM 654 N N . ILE A 1 88 ? 13.837 -0.069 -9.151 1.00 87.25 88 ILE A N 1
ATOM 655 C CA . ILE A 1 88 ? 12.924 -0.165 -10.302 1.00 87.25 88 ILE A CA 1
ATOM 656 C C . ILE A 1 88 ? 12.403 1.218 -10.701 1.00 87.25 88 ILE A C 1
ATOM 658 O O . ILE A 1 88 ? 12.385 1.532 -11.888 1.00 87.25 88 ILE A O 1
ATOM 662 N N . ALA A 1 89 ? 12.012 2.054 -9.734 1.00 86.56 89 ALA A N 1
ATOM 663 C CA . ALA A 1 89 ? 11.547 3.411 -10.008 1.00 86.56 89 ALA A CA 1
ATOM 664 C C . ALA A 1 89 ? 12.639 4.258 -10.682 1.00 86.56 89 ALA A C 1
ATOM 666 O O . ALA A 1 89 ? 12.375 4.896 -11.699 1.00 86.56 89 ALA A O 1
ATOM 667 N N . ALA A 1 90 ? 13.875 4.208 -10.176 1.00 91.06 90 ALA A N 1
ATOM 668 C CA . ALA A 1 90 ? 15.010 4.904 -10.780 1.00 91.06 90 ALA A CA 1
ATOM 669 C C . ALA A 1 90 ? 15.303 4.405 -12.206 1.00 91.06 90 ALA A C 1
ATOM 671 O O . ALA A 1 90 ? 15.439 5.211 -13.123 1.00 91.06 90 ALA A O 1
ATOM 672 N N . ALA A 1 91 ? 15.321 3.084 -12.414 1.00 89.12 91 ALA A N 1
ATOM 673 C CA . ALA A 1 91 ? 15.523 2.491 -13.735 1.00 89.12 91 ALA A CA 1
ATOM 674 C C . ALA A 1 91 ? 14.397 2.849 -14.720 1.00 89.12 91 ALA A C 1
ATOM 676 O O . ALA A 1 91 ? 14.657 3.040 -15.906 1.00 89.12 91 ALA A O 1
ATOM 677 N N . ALA A 1 92 ? 13.153 2.959 -14.247 1.00 88.62 92 ALA A N 1
ATOM 678 C CA . ALA A 1 92 ? 12.015 3.365 -15.066 1.00 88.62 92 ALA A CA 1
ATOM 679 C C . ALA A 1 92 ? 12.102 4.839 -15.489 1.00 88.62 92 ALA A C 1
ATOM 681 O O . ALA A 1 92 ? 11.829 5.149 -16.647 1.00 88.62 92 ALA A O 1
ATOM 682 N N . ILE A 1 93 ? 12.516 5.729 -14.581 1.00 89.69 93 ILE A N 1
ATOM 683 C CA . ILE A 1 93 ? 12.756 7.146 -14.891 1.00 89.69 93 ILE A CA 1
ATOM 684 C C . ILE A 1 93 ? 13.873 7.269 -15.930 1.00 89.69 93 ILE A C 1
ATOM 686 O O . ILE A 1 93 ? 13.678 7.889 -16.969 1.00 89.69 93 ILE A O 1
ATOM 690 N N . GLU A 1 94 ? 15.004 6.599 -15.710 1.00 90.44 94 GLU A N 1
ATOM 691 C CA . GLU A 1 94 ? 16.124 6.617 -16.652 1.00 90.44 94 GLU A CA 1
ATOM 692 C C . GLU A 1 94 ? 15.739 6.042 -18.025 1.00 90.44 94 GLU A C 1
ATOM 694 O O . GLU A 1 94 ? 16.115 6.585 -19.066 1.00 90.44 94 GLU A O 1
ATOM 699 N N . ALA A 1 95 ? 14.963 4.955 -18.053 1.00 88.12 95 ALA A N 1
ATOM 700 C CA . ALA A 1 95 ? 14.453 4.385 -19.294 1.00 88.12 95 ALA A CA 1
ATOM 701 C C . ALA A 1 95 ? 13.513 5.356 -20.022 1.00 88.12 95 ALA A C 1
ATOM 703 O O . ALA A 1 95 ? 13.610 5.488 -21.241 1.00 88.12 95 ALA A O 1
ATOM 704 N N . ASN A 1 96 ? 12.639 6.051 -19.289 1.00 87.56 96 ASN A N 1
ATOM 705 C CA . ASN A 1 96 ? 11.760 7.074 -19.842 1.00 87.56 96 ASN A CA 1
ATOM 706 C C . ASN A 1 96 ? 12.560 8.243 -20.438 1.00 87.56 96 ASN A C 1
ATOM 708 O O . ASN A 1 96 ? 12.304 8.630 -21.575 1.00 87.56 96 ASN A O 1
ATOM 712 N N . ASP A 1 97 ? 13.558 8.758 -19.722 1.00 90.69 97 ASP A N 1
ATOM 713 C CA . ASP A 1 97 ? 14.383 9.874 -20.196 1.00 90.69 97 ASP A CA 1
ATOM 714 C C . ASP A 1 97 ? 15.163 9.495 -21.465 1.00 90.69 97 ASP A C 1
ATOM 716 O O . ASP A 1 97 ? 15.207 10.259 -22.431 1.00 90.69 97 ASP A O 1
ATOM 720 N N . ARG A 1 98 ? 15.713 8.272 -21.520 1.00 84.06 98 ARG A N 1
ATOM 721 C CA . ARG A 1 98 ? 16.387 7.742 -22.719 1.00 84.06 98 ARG A CA 1
ATOM 722 C C . ARG A 1 98 ? 15.426 7.540 -23.890 1.00 84.06 98 ARG A C 1
ATOM 724 O O . ARG A 1 98 ? 15.774 7.884 -25.016 1.00 84.06 98 ARG A O 1
ATOM 731 N N . ALA A 1 99 ? 14.226 7.022 -23.631 1.00 85.50 99 ALA A N 1
ATOM 732 C CA . ALA A 1 99 ? 13.207 6.819 -24.659 1.00 85.50 99 ALA A CA 1
ATOM 733 C C . ALA A 1 99 ? 12.686 8.141 -25.245 1.00 85.50 99 ALA A C 1
ATOM 735 O O . ALA A 1 99 ? 12.309 8.180 -26.411 1.00 85.50 99 ALA A O 1
ATOM 736 N N . GLN A 1 100 ? 12.672 9.224 -24.462 1.00 83.50 100 GLN A N 1
ATOM 737 C CA . GLN A 1 100 ? 12.303 10.555 -24.951 1.00 83.50 100 GLN A CA 1
ATOM 738 C C . GLN A 1 100 ? 13.451 11.248 -25.700 1.00 83.50 100 GLN A C 1
ATOM 740 O O . GLN A 1 100 ? 13.201 11.995 -26.646 1.00 83.50 100 GLN A O 1
ATOM 745 N N . ALA A 1 101 ? 14.704 11.000 -25.306 1.00 82.12 101 ALA A N 1
ATOM 746 C CA . ALA A 1 101 ? 15.878 11.555 -25.977 1.00 82.12 101 ALA A CA 1
ATOM 747 C C . ALA A 1 101 ? 16.166 10.888 -27.338 1.00 82.12 101 ALA A C 1
ATOM 749 O O . ALA A 1 101 ? 16.560 11.570 -28.287 1.00 82.12 101 ALA A O 1
ATOM 750 N N . GLU A 1 102 ? 15.954 9.573 -27.467 1.00 76.12 102 GLU A N 1
ATOM 751 C CA . GLU A 1 102 ? 16.065 8.865 -28.747 1.00 76.12 102 GLU A CA 1
ATOM 752 C C . GLU A 1 102 ? 14.756 8.931 -29.549 1.00 76.12 102 GLU A C 1
ATOM 754 O O . GLU A 1 102 ? 13.837 8.140 -29.370 1.00 76.12 102 GLU A O 1
ATOM 759 N N . THR A 1 103 ? 14.697 9.841 -30.522 1.00 68.69 103 THR A N 1
ATOM 760 C CA . THR A 1 103 ? 13.573 9.972 -31.475 1.00 68.69 103 THR A CA 1
ATOM 761 C C . THR A 1 103 ? 13.722 9.102 -32.733 1.00 68.69 103 THR A C 1
ATOM 763 O O . THR A 1 103 ? 12.920 9.198 -33.664 1.00 68.69 103 THR A O 1
ATOM 766 N N . ALA A 1 104 ? 14.745 8.243 -32.795 1.00 76.50 104 ALA A N 1
ATOM 767 C CA . ALA A 1 104 ? 15.000 7.392 -33.953 1.00 76.50 104 ALA A CA 1
ATOM 768 C C . ALA A 1 104 ? 13.951 6.271 -34.063 1.00 76.50 104 ALA A C 1
ATOM 770 O O . ALA A 1 104 ? 13.806 5.433 -33.174 1.00 76.50 104 ALA A O 1
ATOM 771 N N . SER A 1 105 ? 13.233 6.215 -35.188 1.00 75.31 105 SER A N 1
ATOM 772 C CA . SER A 1 105 ? 12.258 5.152 -35.450 1.00 75.31 105 SER A CA 1
ATOM 773 C C . SER A 1 105 ? 12.944 3.787 -35.581 1.00 75.31 105 SER A C 1
ATOM 775 O O . SER A 1 105 ? 13.872 3.624 -36.379 1.00 75.31 105 SER A O 1
ATOM 777 N N . ILE A 1 106 ? 12.451 2.782 -34.857 1.00 84.50 106 ILE A N 1
ATOM 778 C CA . ILE A 1 106 ? 12.965 1.409 -34.930 1.00 84.50 106 ILE A CA 1
ATOM 779 C C . ILE A 1 106 ? 12.537 0.774 -36.264 1.00 84.50 106 ILE A C 1
ATOM 781 O O . ILE A 1 106 ? 11.362 0.493 -36.484 1.00 84.50 106 ILE A O 1
ATOM 785 N N . GLY A 1 107 ? 13.492 0.518 -37.164 1.00 89.00 107 GLY A N 1
ATOM 786 C CA . GLY A 1 107 ? 13.242 -0.197 -38.425 1.00 89.00 107 GLY A CA 1
ATOM 787 C C . GLY A 1 107 ? 13.089 -1.718 -38.253 1.00 89.00 107 GLY A C 1
ATOM 788 O O . GLY A 1 107 ? 13.410 -2.271 -37.202 1.00 89.00 107 GLY A O 1
ATOM 789 N N . LEU A 1 108 ? 12.679 -2.433 -39.312 1.00 90.62 108 LEU A N 1
ATOM 790 C CA . LEU A 1 108 ? 12.469 -3.897 -39.293 1.00 90.62 108 LEU A CA 1
ATOM 791 C C . LEU A 1 108 ? 13.702 -4.685 -38.817 1.00 90.62 108 LEU A C 1
ATOM 793 O O . LEU A 1 108 ? 13.590 -5.602 -38.006 1.00 90.62 108 LEU A O 1
ATOM 797 N N . PHE A 1 109 ? 14.899 -4.284 -39.247 1.00 92.31 109 PHE A N 1
ATOM 798 C CA . PHE A 1 109 ? 16.148 -4.872 -38.753 1.00 92.31 109 PHE A CA 1
ATOM 799 C C . PHE A 1 109 ? 16.428 -4.541 -37.280 1.00 92.31 109 PHE A C 1
ATOM 801 O O . PHE A 1 109 ? 16.982 -5.371 -36.562 1.00 92.31 109 PHE A O 1
ATOM 808 N N . GLY A 1 110 ? 16.020 -3.359 -36.813 1.00 89.69 110 GLY A N 1
ATOM 809 C CA . GLY A 1 110 ? 16.098 -2.973 -35.404 1.00 89.69 110 GLY A CA 1
ATOM 810 C C . GLY A 1 110 ? 15.206 -3.851 -34.528 1.00 89.69 110 GLY A C 1
ATOM 811 O O . GLY A 1 110 ? 15.663 -4.345 -33.501 1.00 89.69 110 GLY A O 1
ATOM 812 N N . MET A 1 111 ? 13.986 -4.149 -34.986 1.00 91.50 111 MET A N 1
ATOM 813 C CA . MET A 1 111 ? 13.088 -5.091 -34.308 1.00 91.50 111 MET A CA 1
ATOM 814 C C . MET A 1 111 ? 13.685 -6.502 -34.239 1.00 91.50 111 MET A C 1
ATOM 816 O O . MET A 1 111 ? 13.683 -7.118 -33.175 1.00 91.50 111 MET A O 1
ATOM 820 N N . LEU A 1 112 ? 14.272 -7.000 -35.335 1.00 91.44 112 LEU A N 1
ATOM 821 C CA . LEU A 1 112 ? 14.952 -8.304 -35.342 1.00 91.44 112 LEU A CA 1
ATOM 822 C C . LEU A 1 112 ? 16.155 -8.338 -34.389 1.00 91.44 112 LEU A C 1
ATOM 824 O O . LEU A 1 112 ? 16.388 -9.338 -33.709 1.00 91.44 112 LEU A O 1
ATOM 828 N N . LYS A 1 113 ? 16.911 -7.240 -34.309 1.00 90.75 113 LYS A N 1
ATOM 829 C CA . LYS A 1 113 ? 18.037 -7.112 -33.381 1.00 90.75 113 LYS A CA 1
ATOM 830 C C . LYS A 1 113 ? 17.570 -7.072 -31.925 1.00 90.75 113 LYS A C 1
ATOM 832 O O . LYS A 1 113 ? 18.180 -7.738 -31.095 1.00 90.75 113 LYS A O 1
ATOM 837 N N . MET A 1 114 ? 16.481 -6.361 -31.632 1.00 90.75 114 MET A N 1
ATOM 838 C CA . MET A 1 114 ? 15.875 -6.294 -30.299 1.00 90.75 114 MET A CA 1
ATOM 839 C C . MET A 1 114 ? 15.313 -7.649 -29.863 1.00 90.75 114 MET A C 1
ATOM 841 O O . MET A 1 114 ? 15.523 -8.060 -28.730 1.00 90.75 114 MET A O 1
ATOM 845 N N . LEU A 1 115 ? 14.681 -8.402 -30.765 1.00 92.38 115 LEU A N 1
ATOM 846 C CA . LEU A 1 115 ? 14.221 -9.760 -30.464 1.00 92.38 115 LEU A CA 1
ATOM 847 C C . LEU A 1 115 ? 15.385 -10.707 -30.119 1.00 92.38 115 LEU A C 1
ATOM 849 O O . LEU A 1 115 ? 15.232 -11.634 -29.325 1.00 92.38 115 LEU A O 1
ATOM 853 N N . LYS A 1 116 ? 16.567 -10.457 -30.693 1.00 92.69 116 LYS A N 1
ATOM 854 C CA . LYS A 1 116 ? 17.799 -11.186 -30.376 1.00 92.69 116 LYS A CA 1
ATOM 855 C C . LYS A 1 116 ? 18.459 -10.705 -29.075 1.00 92.69 116 LYS A C 1
ATOM 857 O O . LYS A 1 116 ? 19.370 -11.382 -28.597 1.00 92.69 116 LYS A O 1
ATOM 862 N N . ASP A 1 117 ? 18.006 -9.605 -28.477 1.00 94.00 117 ASP A N 1
ATOM 863 C CA . ASP A 1 117 ? 18.565 -9.087 -27.231 1.00 94.00 117 ASP A CA 1
ATOM 864 C C . ASP A 1 117 ? 18.406 -10.100 -26.073 1.00 94.00 117 ASP A C 1
ATOM 866 O O . ASP A 1 117 ? 17.320 -10.664 -25.885 1.00 94.00 117 ASP A O 1
ATOM 870 N N . PRO A 1 118 ? 19.457 -10.357 -25.270 1.00 93.31 118 PRO A N 1
ATOM 871 C CA . PRO A 1 118 ? 19.387 -11.298 -24.154 1.00 93.31 118 PRO A CA 1
ATOM 872 C C . PRO A 1 118 ? 18.303 -10.983 -23.112 1.00 93.31 118 PRO A C 1
ATOM 874 O O . PRO A 1 118 ? 17.751 -11.916 -22.529 1.00 93.31 118 PRO A O 1
ATOM 877 N N . GLN A 1 119 ? 17.993 -9.710 -22.847 1.00 91.94 119 GLN A N 1
ATOM 878 C CA . GLN A 1 119 ? 16.956 -9.315 -21.887 1.00 91.94 119 GLN A CA 1
ATOM 879 C C . GLN A 1 119 ? 15.559 -9.582 -22.444 1.00 91.94 119 GLN A C 1
ATOM 881 O O . GLN A 1 119 ? 14.729 -10.163 -21.747 1.00 91.94 119 GLN A O 1
ATOM 886 N N . VAL A 1 120 ? 15.322 -9.274 -23.723 1.00 94.50 120 VAL A N 1
ATOM 887 C CA . VAL A 1 120 ? 14.057 -9.613 -24.399 1.00 94.50 120 VAL A CA 1
ATOM 888 C C . VAL A 1 120 ? 13.849 -11.128 -24.416 1.00 94.50 120 VAL A C 1
ATOM 890 O O . VAL A 1 120 ? 12.771 -11.612 -24.070 1.00 94.50 120 VAL A O 1
ATOM 893 N N . GLN A 1 121 ? 14.896 -11.903 -24.711 1.00 95.00 121 GLN A N 1
ATOM 894 C CA . GLN A 1 121 ? 14.829 -13.364 -24.650 1.00 95.00 121 GLN A CA 1
ATOM 895 C C . GLN A 1 121 ? 14.514 -13.888 -23.244 1.00 95.00 121 GLN A C 1
ATOM 897 O O . GLN A 1 121 ? 13.742 -14.838 -23.113 1.00 95.00 121 GLN A O 1
ATOM 902 N N . LYS A 1 122 ? 15.083 -13.294 -22.186 1.00 94.62 122 LYS A N 1
ATOM 903 C CA . LYS A 1 122 ? 14.752 -13.660 -20.799 1.00 94.62 122 LYS A CA 1
ATOM 904 C C . LYS A 1 122 ? 13.279 -13.404 -20.492 1.00 94.62 122 LYS A C 1
ATOM 906 O O . LYS A 1 122 ? 12.639 -14.285 -19.926 1.00 94.62 122 LYS A O 1
ATOM 911 N N . THR A 1 123 ? 12.731 -12.264 -20.911 1.00 94.19 123 THR A N 1
ATOM 912 C CA . THR A 1 123 ? 11.308 -11.939 -20.728 1.00 94.19 123 THR A CA 1
ATOM 913 C C . THR A 1 123 ? 10.402 -12.926 -21.461 1.00 94.19 123 THR A C 1
ATOM 915 O O . THR A 1 123 ? 9.443 -13.423 -20.878 1.00 94.19 123 THR A O 1
ATOM 918 N N . LEU A 1 124 ? 10.732 -13.284 -22.706 1.00 95.38 124 LEU A N 1
ATOM 919 C CA . LEU A 1 124 ? 9.977 -14.285 -23.468 1.00 95.38 124 LEU A CA 1
ATOM 920 C C . LEU A 1 124 ? 10.044 -15.677 -22.822 1.00 95.38 124 LEU A C 1
ATOM 922 O O . LEU A 1 124 ? 9.022 -16.351 -22.704 1.00 95.38 124 LEU A O 1
ATOM 926 N N . ARG A 1 125 ? 11.223 -16.095 -22.344 1.00 95.06 125 ARG A N 1
ATOM 927 C CA . ARG A 1 125 ? 11.390 -17.362 -21.610 1.00 95.06 125 ARG A CA 1
ATOM 928 C C . ARG A 1 125 ? 10.613 -17.370 -20.297 1.00 95.06 125 ARG A C 1
ATOM 930 O O . ARG A 1 125 ? 10.011 -18.383 -19.960 1.00 95.06 125 ARG A O 1
ATOM 937 N N . PHE A 1 126 ? 10.603 -16.252 -19.575 1.00 96.06 126 PHE A N 1
ATOM 938 C CA . PHE A 1 126 ? 9.791 -16.095 -18.373 1.00 96.06 126 PHE A CA 1
ATOM 939 C C . PHE A 1 126 ? 8.300 -16.216 -18.694 1.00 96.06 126 PHE A C 1
ATOM 941 O O . PHE A 1 126 ? 7.611 -16.994 -18.045 1.00 96.06 126 PHE A O 1
ATOM 948 N N . ALA A 1 127 ? 7.813 -15.511 -19.720 1.00 96.00 127 ALA A N 1
ATOM 949 C CA . ALA A 1 127 ? 6.418 -15.592 -20.144 1.00 96.00 127 ALA A CA 1
ATOM 950 C C . ALA A 1 127 ? 6.024 -17.035 -20.500 1.00 96.00 127 ALA A C 1
ATOM 952 O O . ALA A 1 127 ? 4.990 -17.520 -20.050 1.00 96.00 127 ALA A O 1
ATOM 953 N N . GLN A 1 128 ? 6.884 -17.756 -21.226 1.00 96.19 128 GLN A N 1
ATOM 954 C CA . GLN A 1 128 ? 6.680 -19.174 -21.519 1.00 96.19 128 GLN A CA 1
ATOM 955 C C . GLN A 1 128 ? 6.617 -20.027 -20.241 1.00 96.19 128 GLN A C 1
ATOM 957 O O . GLN A 1 128 ? 5.693 -20.822 -20.080 1.00 96.19 128 GLN A O 1
ATOM 962 N N . ALA A 1 129 ? 7.572 -19.864 -19.321 1.00 96.25 129 ALA A N 1
ATOM 963 C CA . ALA A 1 129 ? 7.597 -20.604 -18.058 1.00 96.25 129 ALA A CA 1
ATOM 964 C C . ALA A 1 129 ? 6.362 -20.311 -17.190 1.00 96.25 129 ALA A C 1
ATOM 966 O O . ALA A 1 129 ? 5.787 -21.223 -16.600 1.00 96.25 129 ALA A O 1
ATOM 967 N N . PHE A 1 130 ? 5.918 -19.055 -17.158 1.00 95.81 130 PHE A N 1
ATOM 968 C CA . P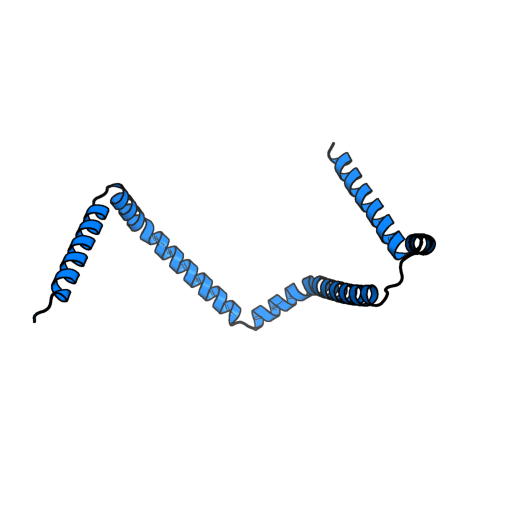HE A 1 130 ? 4.724 -18.624 -16.442 1.00 95.81 130 PHE A CA 1
ATOM 969 C C . PHE A 1 130 ? 3.451 -19.264 -17.010 1.00 95.81 130 PHE A C 1
ATOM 971 O O . PHE A 1 130 ? 2.653 -19.823 -16.258 1.00 95.81 130 PHE A O 1
ATOM 978 N N . LEU A 1 131 ? 3.285 -19.251 -18.337 1.00 95.81 131 LEU A N 1
ATOM 979 C CA . LEU A 1 131 ? 2.159 -19.907 -19.006 1.00 95.81 131 LEU A CA 1
ATOM 980 C C . LEU A 1 131 ? 2.153 -21.421 -18.756 1.00 95.81 131 LEU A C 1
ATOM 982 O O . LEU A 1 131 ? 1.099 -21.984 -18.470 1.00 95.81 131 LEU A O 1
ATOM 986 N N . ASN A 1 132 ? 3.321 -22.070 -18.795 1.00 95.69 132 ASN A N 1
ATOM 987 C CA . ASN A 1 132 ? 3.445 -23.493 -18.479 1.00 95.69 132 ASN A CA 1
ATOM 988 C C . ASN A 1 132 ? 3.033 -23.796 -17.033 1.00 95.69 132 ASN A C 1
ATOM 990 O O . ASN A 1 132 ? 2.264 -24.728 -16.809 1.00 95.69 132 ASN A O 1
ATOM 994 N N . ALA A 1 133 ? 3.483 -22.988 -16.070 1.00 94.62 133 ALA A N 1
ATOM 995 C CA . ALA A 1 133 ? 3.129 -23.153 -14.662 1.00 94.62 133 ALA A CA 1
ATOM 996 C C . ALA A 1 133 ? 1.618 -22.994 -14.421 1.00 94.62 133 ALA A C 1
ATOM 998 O O . ALA A 1 133 ? 1.027 -23.754 -13.652 1.00 94.62 133 ALA A O 1
ATOM 999 N N . MET A 1 134 ? 0.968 -22.041 -15.098 1.0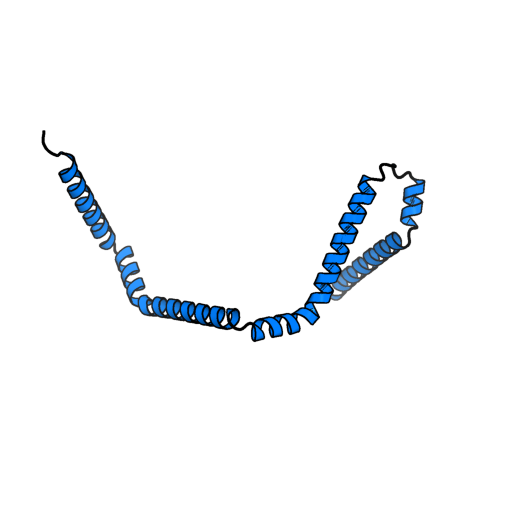0 94.62 134 MET A N 1
ATOM 1000 C CA . MET A 1 134 ? -0.490 -21.897 -15.037 1.00 94.62 134 MET A CA 1
ATOM 1001 C C . MET A 1 134 ? -1.205 -23.096 -15.666 1.00 94.62 134 MET A C 1
ATOM 1003 O O . MET A 1 134 ? -2.105 -23.660 -15.050 1.00 94.62 134 MET A O 1
ATOM 1007 N N . ALA A 1 135 ? -0.759 -23.544 -16.842 1.00 92.62 135 ALA A N 1
ATOM 1008 C CA . ALA A 1 135 ? -1.342 -24.697 -17.521 1.00 92.62 135 ALA A CA 1
ATOM 1009 C C . ALA A 1 135 ? -1.187 -26.002 -16.714 1.00 92.62 135 ALA A C 1
ATOM 1011 O O . ALA A 1 135 ? -2.097 -26.825 -16.681 1.00 92.62 135 ALA A O 1
ATOM 1012 N N . GLU A 1 136 ? -0.050 -26.213 -16.045 1.00 93.31 136 GLU A N 1
ATOM 1013 C CA . GLU A 1 136 ? 0.144 -27.328 -15.108 1.00 93.31 136 GLU A CA 1
ATOM 1014 C C . GLU A 1 136 ? -0.777 -27.227 -13.894 1.00 93.31 136 GLU A C 1
ATOM 1016 O O . GLU A 1 136 ? -1.398 -28.217 -13.513 1.00 93.31 136 GLU A O 1
ATOM 1021 N N . ARG A 1 137 ? -0.922 -26.029 -13.319 1.00 88.19 137 ARG A N 1
ATOM 1022 C CA . ARG A 1 137 ? -1.830 -25.797 -12.193 1.00 88.19 137 ARG A CA 1
ATOM 1023 C C . ARG A 1 137 ? -3.284 -26.086 -12.554 1.00 88.19 137 ARG A C 1
ATOM 1025 O O . ARG A 1 137 ? -4.006 -26.609 -11.711 1.00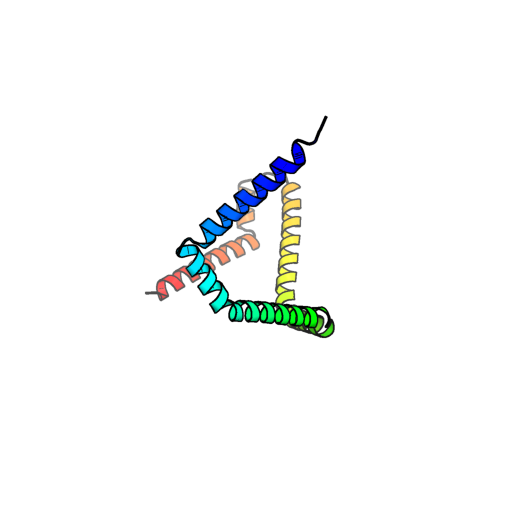 88.19 137 ARG A O 1
ATOM 1032 N N . ASP A 1 138 ? -3.713 -25.751 -13.765 1.00 87.88 138 ASP A N 1
ATOM 1033 C CA . ASP A 1 138 ? -5.076 -26.030 -14.220 1.00 87.88 138 ASP A CA 1
ATOM 1034 C C . ASP A 1 138 ? -5.290 -27.516 -14.530 1.00 87.88 138 ASP A C 1
ATOM 1036 O O . ASP A 1 138 ? -6.343 -28.057 -14.200 1.00 87.88 138 ASP A O 1
ATOM 1040 N N . ARG A 1 139 ? -4.277 -28.214 -15.061 1.00 86.38 139 ARG A N 1
ATOM 1041 C CA . ARG A 1 139 ? -4.319 -29.676 -15.253 1.00 86.38 139 ARG A CA 1
ATOM 1042 C C . ARG A 1 139 ? -4.359 -30.461 -13.942 1.00 86.38 139 ARG A C 1
ATOM 1044 O O . ARG A 1 139 ? -5.043 -31.470 -13.883 1.00 86.38 139 ARG A O 1
ATOM 1051 N N . ASN A 1 140 ? -3.672 -29.992 -12.901 1.00 78.56 140 ASN A N 1
ATOM 1052 C CA . ASN A 1 140 ? -3.629 -30.646 -11.585 1.00 78.56 140 ASN A CA 1
ATOM 1053 C C . ASN A 1 140 ? -4.860 -30.357 -10.700 1.00 78.56 140 ASN A C 1
ATOM 1055 O O . ASN A 1 140 ? -4.912 -30.814 -9.561 1.00 78.56 140 ASN A O 1
ATOM 1059 N N . LYS A 1 141 ? -5.822 -29.555 -11.179 1.00 66.56 141 LYS A N 1
ATOM 1060 C CA . LYS A 1 141 ? -7.121 -29.328 -10.519 1.00 66.56 141 LYS A CA 1
ATOM 1061 C C . LYS A 1 141 ? -8.228 -30.273 -11.024 1.00 66.56 141 LYS A C 1
ATOM 1063 O O . LYS A 1 141 ? -9.356 -30.150 -10.548 1.00 66.56 141 LYS A O 1
ATOM 1068 N N . LEU A 1 142 ? -7.918 -31.157 -11.977 1.00 47.44 142 LEU A N 1
ATOM 1069 C CA . LEU A 1 142 ? -8.771 -32.252 -12.465 1.00 47.44 142 LEU A CA 1
ATOM 1070 C C . LEU A 1 142 ? -8.384 -33.562 -11.772 1.00 47.44 142 LEU A C 1
ATOM 1072 O O . LEU A 1 142 ? -9.306 -34.366 -11.520 1.00 47.44 142 LEU A O 1
#

Organism: NCBI:txid582686

pLDDT: mean 81.66, std 12.81, range [41.59, 96.25]

Radius of gyration: 35.25 Å; chains: 1; bounding box: 64×85×69 Å

Secondary structure (DSSP, 8-state):
---SHHHHHHHHHHHHHHHHHHHHHSHHHHHHHHHHHHHHHHHHHHHHHHHHHHHHHHHHHH-HHHHHHHHHHHHHHHHHHHHHHHHHHHHHHHHHHHHHH------HHHHHHHHTSHHHHHHHHHHHHHHHHHHHHHHTT-

Foldseek 3Di:
DDDPPPVVVVVVVVVVVVVVVVVCPPPVNVVVVVVCVVCVVVVVVVVVVVVVVVVVVVVCVPPPVNVVVVCVVVVVVCVVVVVVVVVVVVVVVVVVVVVVVDPDDQDPVNVVVVCVDPVVVVVVVVVVVVVVVVVVVVVVVD

Sequence (142 aa):
MSTPEAVQTAELTASKQLDILDQLIKPEVQESLTVLVENLPKLAEMVTMMTKAYDFAQSIATDQVLIDDMMGGLGEMVTPVVDKAKGIAAAAIEANDRAQAETASIGLFGMLKMLKDPQVQKTLRFAQAFLNAMAERDRNKL